Protein AF-A0A3L8P3B8-F1 (afdb_monomer_lite)

Foldseek 3Di:
DDDDPPPPPPQQDWFWKWFQDPDPPDRTWIKTWRDKDWPDDPPDDIFIWTWIWTWDADDPPPVRGTDTDTDTDTPVRIGGDD

Radius of gyration: 17.18 Å; chains: 1; bounding box: 31×42×54 Å

Structure (mmCIF, N/CA/C/O backbone):
data_AF-A0A3L8P3B8-F1
#
_entry.id   AF-A0A3L8P3B8-F1
#
loop_
_atom_site.group_PDB
_atom_site.id
_atom_site.type_symbol
_atom_site.label_atom_id
_atom_site.label_alt_id
_atom_site.label_comp_id
_atom_site.label_asym_id
_atom_site.label_entity_id
_atom_site.label_seq_id
_atom_site.pdbx_PDB_ins_code
_atom_site.Cartn_x
_atom_site.Cartn_y
_atom_site.Cartn_z
_atom_site.occupancy
_atom_site.B_iso_or_equiv
_atom_site.auth_seq_id
_atom_site.auth_comp_id
_atom_site.auth_asym_id
_atom_site.auth_atom_id
_atom_site.pdbx_PDB_model_num
ATOM 1 N N . MET A 1 1 ? -10.864 -26.141 37.816 1.00 41.56 1 MET A N 1
ATOM 2 C CA . MET A 1 1 ? -9.838 -25.804 36.807 1.00 41.56 1 MET A CA 1
ATOM 3 C C . MET A 1 1 ? -10.569 -25.358 35.558 1.00 41.56 1 MET A C 1
ATOM 5 O O . MET A 1 1 ? -10.934 -26.185 34.736 1.00 41.56 1 MET A O 1
ATOM 9 N N . GLU A 1 2 ? -10.891 -24.069 35.493 1.00 39.66 2 GLU A N 1
ATOM 10 C CA . GLU A 1 2 ? -11.494 -23.461 34.308 1.00 39.66 2 GLU A CA 1
ATOM 11 C C . GLU A 1 2 ? -10.433 -23.343 33.215 1.00 39.66 2 GLU A C 1
ATOM 13 O O . GLU A 1 2 ? -9.322 -22.866 33.455 1.00 39.66 2 GLU A O 1
ATOM 18 N N . GLY A 1 3 ? -10.766 -23.850 32.028 1.00 44.22 3 GLY A N 1
ATOM 1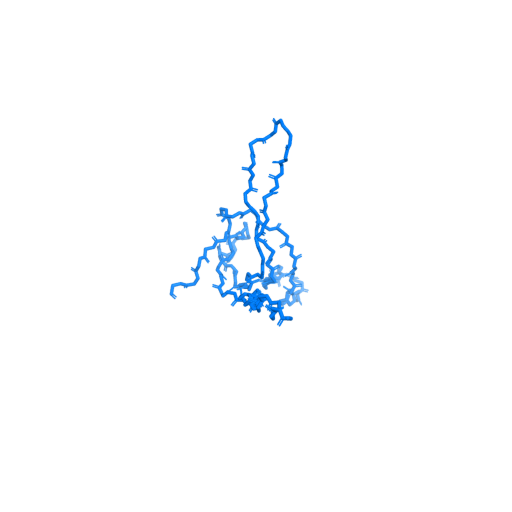9 C CA . GLY A 1 3 ? -9.917 -23.760 30.852 1.00 44.22 3 GLY A CA 1
ATOM 20 C C . GLY A 1 3 ? -9.706 -22.299 30.477 1.00 44.22 3 GLY A C 1
ATOM 21 O O . GLY A 1 3 ? -10.666 -21.540 30.358 1.00 44.22 3 GLY A O 1
ATOM 22 N N . ALA A 1 4 ? -8.444 -21.912 30.298 1.00 52.94 4 ALA A N 1
ATOM 23 C CA . ALA A 1 4 ? -8.091 -20.600 29.779 1.00 52.94 4 ALA A CA 1
ATOM 24 C C . ALA A 1 4 ? -8.885 -20.324 28.487 1.00 52.94 4 ALA A C 1
ATOM 26 O O . ALA A 1 4 ? -9.001 -21.230 27.651 1.00 52.94 4 ALA A O 1
ATOM 27 N N . PRO A 1 5 ? -9.422 -19.105 28.292 1.00 50.59 5 PRO A N 1
ATOM 28 C CA . PRO A 1 5 ? -10.093 -18.769 27.049 1.00 50.59 5 PRO A CA 1
ATOM 29 C C . PRO A 1 5 ? -9.108 -19.010 25.906 1.00 50.59 5 PRO A C 1
ATOM 31 O O . PRO A 1 5 ? -7.993 -18.475 25.914 1.00 50.59 5 PRO A O 1
ATOM 34 N N . ARG A 1 6 ? -9.505 -19.839 24.931 1.00 52.25 6 ARG A N 1
ATOM 35 C CA . ARG A 1 6 ? -8.832 -19.883 23.633 1.00 52.25 6 ARG A CA 1
ATOM 36 C C . ARG A 1 6 ? -8.810 -18.440 23.149 1.00 52.25 6 ARG A C 1
ATOM 38 O O . ARG A 1 6 ? -9.850 -17.877 22.830 1.00 52.25 6 ARG A O 1
ATOM 45 N N . ARG A 1 7 ? -7.631 -17.815 23.152 1.00 55.81 7 ARG A N 1
ATOM 46 C CA . ARG A 1 7 ? -7.404 -16.644 22.315 1.00 55.81 7 ARG A CA 1
ATOM 47 C C . ARG A 1 7 ? -7.579 -17.181 20.914 1.00 55.81 7 ARG A C 1
ATOM 49 O O . ARG A 1 7 ? -6.674 -17.851 20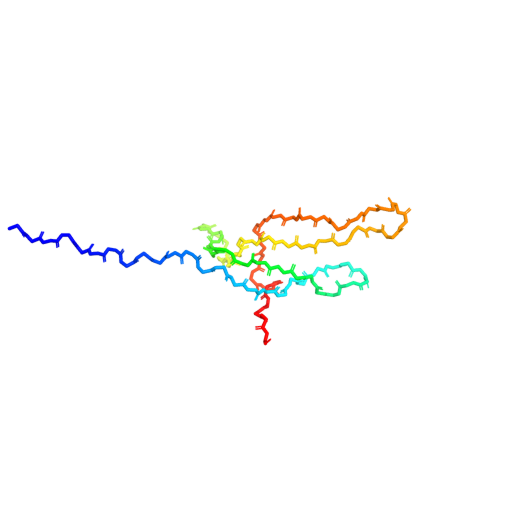.421 1.00 55.81 7 ARG A O 1
ATOM 56 N N . ASP A 1 8 ? -8.767 -16.996 20.349 1.00 52.50 8 ASP A N 1
ATOM 57 C CA . ASP A 1 8 ? -8.996 -17.219 18.934 1.00 52.50 8 ASP A CA 1
ATOM 58 C C . ASP A 1 8 ? -7.851 -16.515 18.229 1.00 52.50 8 ASP A C 1
ATOM 60 O O . ASP A 1 8 ? -7.685 -15.296 18.329 1.00 52.50 8 ASP A O 1
ATOM 64 N N . GLY A 1 9 ? -6.957 -17.332 17.679 1.00 48.09 9 GLY A N 1
ATOM 65 C CA . GLY A 1 9 ? -5.748 -16.882 17.035 1.00 48.09 9 GLY A CA 1
ATOM 66 C C . GLY A 1 9 ? -6.174 -16.103 15.812 1.00 48.09 9 GLY A C 1
ATOM 67 O O . GLY A 1 9 ? -6.319 -16.676 14.737 1.00 48.09 9 GLY A O 1
ATOM 68 N N . TRP A 1 10 ? -6.398 -14.802 15.985 1.00 50.53 10 TRP A N 1
ATOM 69 C CA . TRP A 1 10 ? -6.388 -13.833 14.908 1.00 50.53 10 TRP A CA 1
ATOM 70 C C . TRP A 1 10 ? -4.967 -13.840 14.363 1.00 50.53 10 TRP A C 1
ATOM 72 O O . TRP A 1 10 ? -4.116 -13.033 14.733 1.00 50.53 10 TRP A O 1
ATOM 82 N N . LEU A 1 11 ? -4.684 -14.836 13.526 1.00 52.06 11 LEU A N 1
ATOM 83 C CA . LEU A 1 11 ? -3.553 -14.765 12.633 1.00 52.06 11 LEU A CA 1
ATOM 84 C C . LEU A 1 11 ? -3.766 -13.479 11.832 1.00 52.06 11 LEU A C 1
ATOM 86 O O . LEU A 1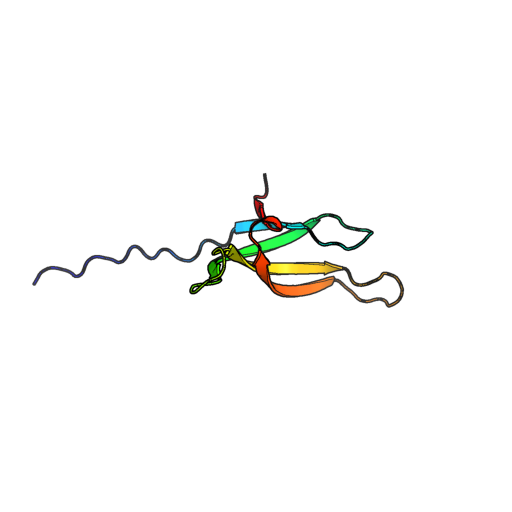 11 ? -4.864 -13.301 11.290 1.00 52.06 11 LEU A O 1
ATOM 90 N N . PRO A 1 12 ? -2.787 -12.561 11.803 1.00 63.16 12 PRO A N 1
ATOM 91 C CA . PRO A 1 12 ? -2.888 -11.379 10.967 1.00 63.16 12 PRO A CA 1
ATOM 92 C C . PRO A 1 12 ? -3.232 -11.840 9.548 1.00 63.16 12 PRO A C 1
ATOM 94 O O . PRO A 1 12 ? -2.476 -12.593 8.930 1.00 63.16 12 PRO A O 1
ATOM 97 N N . ARG A 1 13 ? -4.426 -11.478 9.067 1.00 72.31 13 ARG A N 1
ATOM 98 C CA . ARG A 1 13 ? -4.835 -11.809 7.705 1.00 72.31 13 ARG A CA 1
ATOM 99 C C . ARG A 1 13 ? -4.002 -10.951 6.769 1.00 72.31 13 ARG A C 1
ATOM 101 O O . ARG A 1 13 ? -4.080 -9.729 6.821 1.00 72.31 13 ARG A O 1
ATOM 108 N N . ALA A 1 14 ? -3.210 -11.613 5.934 1.00 89.56 14 ALA A N 1
ATOM 109 C CA . ALA A 1 14 ? -2.577 -10.959 4.807 1.00 89.56 14 ALA A CA 1
ATOM 110 C C . ALA A 1 14 ? -3.665 -10.591 3.789 1.00 89.56 14 ALA A C 1
ATOM 112 O O . ALA A 1 14 ? -4.383 -11.468 3.302 1.00 89.56 14 ALA A O 1
ATOM 113 N N . GLU A 1 15 ? -3.796 -9.306 3.479 1.00 93.19 15 GLU A N 1
ATOM 114 C CA . GLU A 1 15 ? -4.782 -8.796 2.526 1.00 93.19 15 GLU A CA 1
ATOM 115 C C . GLU A 1 15 ? -4.086 -8.227 1.291 1.00 93.19 15 GLU A C 1
ATOM 117 O O . GLU A 1 15 ? -3.127 -7.465 1.400 1.00 93.19 15 GLU A O 1
ATOM 122 N N . HIS A 1 16 ? -4.576 -8.578 0.100 1.00 94.81 16 HIS A N 1
ATOM 123 C CA . HIS A 1 16 ? -4.100 -7.963 -1.137 1.00 94.81 16 HIS A CA 1
ATOM 124 C C . HIS A 1 16 ? -4.619 -6.528 -1.237 1.00 94.81 16 HIS A C 1
ATOM 126 O O . HIS A 1 16 ? -5.822 -6.281 -1.125 1.00 94.81 16 HIS A O 1
ATOM 132 N N . VAL A 1 17 ? -3.710 -5.593 -1.494 1.00 94.56 17 VAL A N 1
ATOM 133 C CA . VAL A 1 17 ? -4.002 -4.161 -1.562 1.00 94.56 17 VAL A CA 1
ATOM 134 C C . VAL A 1 17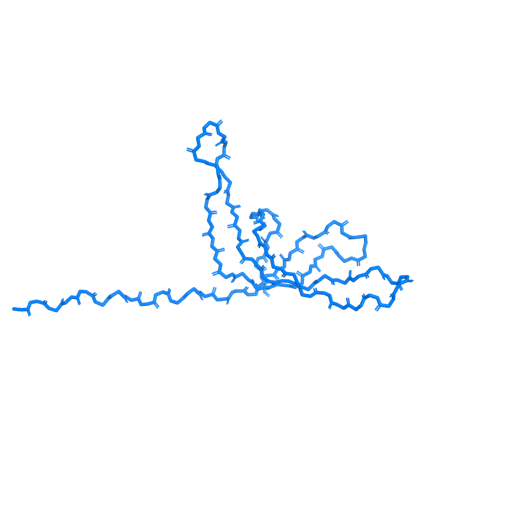 ? -3.318 -3.515 -2.761 1.00 94.56 17 VAL A C 1
ATOM 136 O O . VAL A 1 17 ? -2.304 -3.999 -3.265 1.00 94.56 17 VAL A O 1
ATOM 139 N N . TRP A 1 18 ? -3.865 -2.382 -3.183 1.00 94.00 18 TRP A N 1
ATOM 140 C CA . TRP A 1 18 ? -3.227 -1.435 -4.083 1.00 94.00 18 TRP A CA 1
ATOM 141 C C . TRP A 1 18 ? -2.597 -0.299 -3.280 1.00 94.00 18 TRP A C 1
ATOM 143 O O . TRP A 1 18 ? -3.257 0.321 -2.440 1.00 94.00 18 TRP A O 1
ATOM 153 N N . ILE A 1 19 ? -1.329 -0.009 -3.564 1.00 91.50 19 ILE A N 1
ATOM 154 C CA . ILE A 1 19 ? -0.551 1.062 -2.946 1.00 91.50 19 ILE A CA 1
ATOM 155 C C . ILE A 1 19 ? -0.438 2.227 -3.918 1.00 91.50 19 ILE A C 1
ATOM 157 O O . ILE A 1 19 ? 0.093 2.067 -5.014 1.00 91.50 19 ILE A O 1
ATOM 161 N N . ARG A 1 20 ? -0.894 3.416 -3.521 1.00 87.38 20 ARG A N 1
ATOM 162 C CA . ARG A 1 20 ? -0.674 4.635 -4.308 1.00 87.38 20 ARG A CA 1
ATOM 163 C C . ARG A 1 20 ? 0.774 5.073 -4.152 1.00 87.38 20 ARG A C 1
ATOM 165 O O . ARG A 1 20 ? 1.186 5.467 -3.062 1.00 87.38 20 ARG A O 1
ATOM 172 N N . HIS A 1 21 ? 1.523 5.016 -5.243 1.00 71.88 21 HIS A N 1
ATOM 173 C CA . HIS A 1 21 ? 2.894 5.501 -5.311 1.00 71.88 21 HIS A CA 1
ATOM 174 C C . HIS A 1 21 ? 2.955 6.703 -6.252 1.00 71.88 21 HIS A C 1
ATOM 176 O O . HIS A 1 21 ? 2.232 6.762 -7.241 1.00 71.88 21 HIS A O 1
ATOM 182 N N . HIS A 1 22 ? 3.797 7.686 -5.938 1.00 64.12 22 HIS A N 1
ATOM 183 C CA . HIS A 1 22 ? 3.918 8.912 -6.734 1.00 64.12 22 HIS A CA 1
ATOM 184 C C . HIS A 1 22 ? 4.817 8.742 -7.974 1.00 64.12 22 HIS A C 1
ATOM 186 O O . HIS A 1 22 ? 5.254 9.740 -8.543 1.00 64.12 22 HIS A O 1
ATOM 192 N N . SER A 1 23 ? 5.133 7.508 -8.387 1.00 59.31 23 SER A N 1
ATOM 193 C CA . SER A 1 23 ? 5.913 7.287 -9.607 1.00 59.31 23 SER A CA 1
ATOM 194 C C . SER A 1 23 ? 5.059 7.547 -10.846 1.00 59.31 23 SER A C 1
ATOM 196 O O . SER A 1 23 ? 3.870 7.237 -10.895 1.00 59.31 23 SER A O 1
ATOM 198 N N . VAL A 1 24 ? 5.700 8.145 -11.848 1.00 56.25 24 VAL A N 1
ATOM 199 C CA . VAL A 1 24 ? 5.057 8.744 -13.027 1.00 56.25 24 VAL A CA 1
ATOM 200 C C . VAL A 1 24 ? 4.383 7.699 -13.928 1.00 56.25 24 VAL A C 1
ATOM 202 O O . VAL A 1 24 ? 3.424 8.021 -14.621 1.00 56.25 24 VAL A O 1
ATOM 205 N N . ASP A 1 25 ? 4.823 6.439 -13.847 1.00 64.31 25 ASP A N 1
ATOM 206 C CA . ASP A 1 25 ? 4.436 5.388 -14.795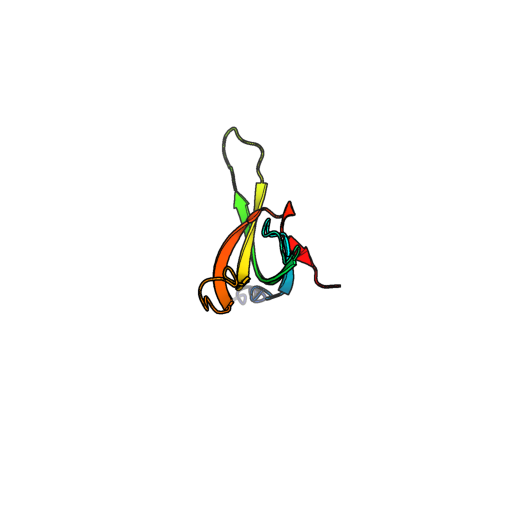 1.00 64.31 25 ASP A CA 1
ATOM 207 C C . ASP A 1 25 ? 3.475 4.336 -14.216 1.00 64.31 25 ASP A C 1
ATOM 209 O O . ASP A 1 25 ? 2.852 3.589 -14.969 1.00 64.31 25 ASP A O 1
ATOM 213 N N . GLN A 1 26 ? 3.320 4.261 -12.887 1.00 68.12 26 GLN A N 1
ATOM 214 C CA . GLN A 1 26 ? 2.412 3.309 -12.235 1.00 68.12 26 GLN A CA 1
ATOM 215 C C . GLN A 1 26 ? 1.705 3.949 -11.038 1.00 68.12 26 GLN A C 1
ATOM 217 O O . GLN A 1 26 ? 2.274 4.009 -9.947 1.00 68.12 26 GLN A O 1
ATOM 222 N N . PRO A 1 27 ? 0.442 4.388 -11.200 1.00 75.38 27 PRO A N 1
ATOM 223 C CA . PRO A 1 27 ? -0.282 5.077 -10.133 1.00 75.38 27 PRO A CA 1
ATOM 224 C C . PRO A 1 27 ? -0.625 4.153 -8.955 1.00 75.38 27 PRO A C 1
ATOM 226 O O . PRO A 1 27 ? -0.966 4.633 -7.871 1.00 75.38 27 PRO A O 1
ATOM 229 N N . GLN A 1 28 ? -0.577 2.832 -9.167 1.00 86.94 28 GLN A N 1
ATOM 230 C CA . GLN A 1 28 ? -0.850 1.820 -8.156 1.00 86.94 28 GLN A CA 1
ATOM 231 C C . GLN A 1 28 ? 0.136 0.659 -8.263 1.00 86.94 28 GLN A C 1
ATOM 233 O O . GLN A 1 28 ? 0.341 0.108 -9.342 1.00 86.94 28 GLN A O 1
ATOM 238 N N . LEU A 1 29 ? 0.697 0.272 -7.122 1.00 89.69 29 LEU A N 1
ATOM 239 C CA . LEU A 1 29 ? 1.582 -0.874 -6.971 1.00 89.69 29 LEU A CA 1
ATOM 240 C C . LEU A 1 29 ? 0.854 -1.992 -6.212 1.00 89.69 29 LEU A C 1
ATOM 242 O O . LEU A 1 29 ? 0.130 -1.699 -5.254 1.00 89.69 29 LEU A O 1
ATOM 246 N N . PRO A 1 30 ? 1.021 -3.267 -6.591 1.00 92.00 30 PRO A N 1
ATOM 247 C CA . PRO A 1 30 ? 0.455 -4.376 -5.836 1.00 92.00 30 PRO A CA 1
ATOM 248 C C . PRO A 1 30 ? 1.191 -4.553 -4.500 1.00 92.00 30 PRO A C 1
ATOM 250 O O . PRO A 1 30 ? 2.420 -4.449 -4.431 1.00 92.00 30 PRO A O 1
ATOM 253 N N . GLY A 1 31 ? 0.445 -4.872 -3.441 1.00 93.25 31 GLY A N 1
ATOM 254 C CA . GLY A 1 31 ? 1.011 -5.165 -2.129 1.00 93.25 31 GLY A CA 1
ATOM 255 C C . GLY A 1 31 ? 0.187 -6.129 -1.278 1.00 93.25 31 GLY A C 1
ATOM 256 O O . GLY A 1 31 ? -0.941 -6.497 -1.610 1.00 93.25 31 GLY A O 1
ATOM 257 N N . LEU A 1 32 ? 0.785 -6.528 -0.159 1.00 95.25 32 LEU A N 1
ATOM 258 C CA . LEU A 1 32 ? 0.210 -7.348 0.899 1.00 95.25 32 LEU A CA 1
ATOM 259 C C . LEU A 1 32 ? 0.225 -6.554 2.203 1.00 95.25 32 LEU A C 1
ATOM 261 O O . LEU A 1 32 ? 1.291 -6.215 2.716 1.00 95.25 32 LEU A O 1
ATOM 265 N N . LEU A 1 33 ? -0.956 -6.269 2.736 1.00 94.75 33 LEU A N 1
ATOM 266 C CA . LEU A 1 33 ? -1.158 -5.658 4.041 1.00 94.75 33 LEU A CA 1
ATOM 267 C C . LEU A 1 33 ? -1.123 -6.733 5.123 1.00 94.75 33 LEU A C 1
ATOM 269 O O . LEU A 1 33 ? -1.836 -7.727 5.029 1.00 94.75 33 LEU A O 1
ATOM 273 N N . LEU A 1 34 ? -0.309 -6.512 6.153 1.00 94.00 34 LEU A N 1
ATOM 274 C CA . LEU A 1 34 ? -0.057 -7.495 7.208 1.00 94.00 34 LEU A CA 1
ATOM 275 C C . LEU A 1 34 ? -0.495 -7.025 8.598 1.00 94.00 34 LEU A C 1
ATOM 277 O O . LEU A 1 34 ? -0.799 -7.848 9.457 1.00 94.00 34 LEU A O 1
ATOM 281 N N . ALA A 1 35 ? -0.494 -5.716 8.855 1.00 92.56 35 ALA A N 1
ATOM 282 C CA . ALA A 1 35 ? -0.863 -5.171 10.158 1.00 92.56 35 ALA A CA 1
ATOM 283 C C . ALA A 1 35 ? -1.316 -3.716 10.056 1.00 92.56 35 ALA A C 1
ATOM 285 O O . ALA A 1 35 ? -0.895 -2.993 9.157 1.00 92.56 35 ALA A O 1
ATOM 286 N N . TRP A 1 36 ? -2.095 -3.270 11.040 1.00 91.62 36 TRP A N 1
ATOM 287 C CA . TRP A 1 36 ? -2.442 -1.866 11.247 1.00 91.62 36 TRP A CA 1
ATOM 288 C C . TRP A 1 36 ? -1.849 -1.357 12.556 1.00 91.62 36 TRP A C 1
ATOM 290 O O . TRP A 1 36 ? -1.835 -2.069 13.561 1.00 91.62 36 TRP A O 1
ATOM 300 N N . ARG A 1 37 ? -1.417 -0.097 12.573 1.00 91.12 37 ARG A N 1
ATOM 301 C CA . ARG A 1 37 ? -1.068 0.626 13.798 1.00 91.12 37 ARG A CA 1
ATOM 302 C C . ARG A 1 37 ? -1.605 2.048 13.769 1.00 91.12 37 ARG A C 1
ATOM 304 O O . ARG A 1 37 ? -1.842 2.625 12.709 1.00 91.12 37 ARG A O 1
ATOM 311 N N . ARG A 1 38 ? -1.721 2.641 14.953 1.00 90.12 38 ARG A N 1
ATOM 312 C CA . ARG A 1 38 ? -2.033 4.059 15.128 1.00 90.12 38 ARG A CA 1
ATOM 313 C C . ARG A 1 38 ? -0.748 4.812 15.480 1.00 90.12 38 ARG A C 1
ATOM 315 O O . ARG A 1 38 ? -0.169 4.571 16.534 1.00 90.12 38 ARG A O 1
ATOM 322 N N . ALA A 1 39 ? -0.296 5.695 14.596 1.00 85.06 39 ALA A N 1
ATOM 323 C CA . ALA A 1 39 ? 0.876 6.544 14.782 1.00 85.06 39 ALA A CA 1
ATOM 324 C C . ALA A 1 39 ? 0.484 7.942 15.295 1.00 85.06 39 ALA A C 1
ATOM 326 O O . ALA A 1 39 ? -0.525 8.514 14.872 1.00 85.06 39 ALA A O 1
ATOM 327 N N . GLY A 1 40 ? 1.305 8.503 16.190 1.00 71.50 40 GLY A N 1
ATOM 328 C CA . GLY A 1 40 ? 1.074 9.795 16.846 1.00 71.50 40 GLY A CA 1
ATOM 329 C C . GLY A 1 40 ? 0.175 9.663 18.075 1.00 71.50 40 GLY A C 1
ATOM 330 O O . GLY A 1 40 ? -1.048 9.613 17.949 1.00 71.50 40 GLY A O 1
ATOM 331 N N . THR A 1 41 ? 0.787 9.596 19.258 1.00 61.69 41 THR A N 1
ATOM 332 C CA . THR A 1 41 ? 0.088 9.378 20.537 1.00 61.69 41 THR A CA 1
ATOM 333 C C . THR A 1 41 ? 0.141 10.557 21.510 1.00 61.69 41 THR A C 1
ATOM 335 O O . THR A 1 41 ? -0.551 10.506 22.515 1.00 61.69 41 THR A O 1
ATOM 338 N N . GLU A 1 42 ? 0.819 11.663 21.190 1.00 54.00 42 GLU A N 1
ATOM 339 C CA . GLU A 1 42 ? 0.771 12.904 21.981 1.00 5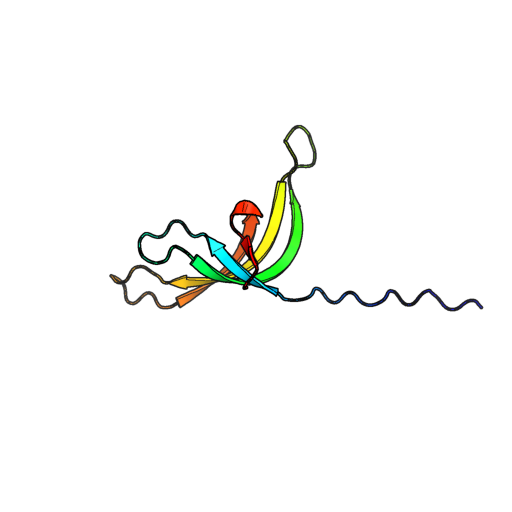4.00 42 GLU A CA 1
ATOM 340 C C . GLU A 1 42 ? 0.817 14.137 21.068 1.00 54.00 42 GLU A C 1
ATOM 342 O O . GLU A 1 42 ? 1.670 14.246 20.186 1.00 54.00 42 GLU A O 1
ATOM 347 N N . GLY A 1 43 ? -0.139 15.058 21.233 1.00 59.59 43 GLY A N 1
ATOM 348 C CA . GLY A 1 43 ? -0.145 16.390 20.605 1.00 59.59 43 GLY A CA 1
ATOM 349 C C . GLY A 1 43 ? -0.317 16.461 19.078 1.00 59.59 43 GLY A C 1
ATOM 350 O O . GLY A 1 43 ? -0.523 17.547 18.541 1.00 59.59 43 GLY A O 1
ATOM 351 N N . ARG A 1 44 ? -0.275 15.338 18.351 1.00 62.66 44 ARG A N 1
ATOM 352 C CA . ARG A 1 44 ? -0.536 15.268 16.901 1.00 62.66 44 ARG A CA 1
ATOM 353 C C . ARG A 1 44 ? -1.778 14.431 16.615 1.00 62.66 44 ARG A C 1
ATOM 355 O O . ARG A 1 44 ? -2.046 13.446 17.296 1.00 62.66 44 ARG A O 1
ATOM 362 N N . ARG A 1 45 ? -2.535 14.811 15.577 1.00 71.12 45 ARG A N 1
ATOM 363 C CA . ARG A 1 45 ? -3.715 14.060 15.117 1.00 71.12 45 ARG A CA 1
ATOM 364 C C . ARG A 1 45 ? -3.281 12.639 14.771 1.00 71.12 45 ARG A C 1
ATOM 366 O O . ARG A 1 45 ? -2.480 12.463 13.856 1.00 71.12 45 ARG A O 1
ATOM 373 N N . ALA A 1 46 ? -3.793 11.662 15.512 1.00 77.12 46 ALA A N 1
ATOM 374 C CA . ALA A 1 46 ? -3.443 10.266 15.313 1.00 77.12 46 ALA A CA 1
ATOM 375 C C . ALA A 1 46 ? -3.747 9.821 13.873 1.00 77.12 46 ALA A C 1
ATOM 377 O O . ALA A 1 46 ? -4.809 10.144 13.333 1.00 77.12 46 ALA A O 1
ATOM 378 N N . ARG A 1 47 ? -2.818 9.086 13.262 1.00 86.19 47 ARG A N 1
ATOM 379 C CA . ARG A 1 47 ? -2.898 8.602 11.878 1.00 86.19 47 ARG A CA 1
ATOM 380 C C . ARG A 1 47 ? -2.831 7.082 11.868 1.00 86.19 47 ARG A C 1
ATOM 382 O O . ARG A 1 47 ? -2.059 6.497 12.618 1.00 86.19 47 ARG A O 1
ATOM 389 N N . TRP A 1 48 ? -3.641 6.445 11.033 1.00 92.06 48 TRP A N 1
ATOM 390 C CA . TRP A 1 48 ? -3.546 5.005 10.810 1.00 92.06 48 TRP A CA 1
ATOM 391 C C . TRP A 1 48 ? -2.472 4.706 9.769 1.00 92.06 48 TRP A C 1
ATOM 393 O O . TRP A 1 48 ? -2.407 5.369 8.732 1.00 92.06 48 TRP A O 1
ATOM 403 N N . GLU A 1 49 ? -1.650 3.704 10.053 1.00 93.88 49 GLU A N 1
ATOM 404 C CA . GLU A 1 49 ? -0.617 3.198 9.157 1.00 93.88 49 GLU A CA 1
ATOM 405 C C . GLU A 1 49 ? -0.754 1.684 9.009 1.00 93.88 49 GLU A C 1
ATOM 407 O O . GLU A 1 49 ? -1.016 0.986 9.991 1.00 93.88 49 GLU A O 1
ATOM 412 N N . GLY A 1 50 ? -0.569 1.183 7.791 1.00 92.75 50 GLY A N 1
ATOM 413 C CA . GLY A 1 50 ? -0.530 -0.243 7.484 1.00 92.75 50 GLY A CA 1
ATOM 414 C C . GLY A 1 50 ? 0.902 -0.709 7.233 1.00 92.75 50 GLY A C 1
ATOM 415 O O . GLY A 1 50 ? 1.649 -0.025 6.535 1.00 92.75 50 GLY A O 1
ATOM 416 N N . TRP A 1 51 ? 1.294 -1.852 7.795 1.00 94.31 51 TRP A N 1
ATOM 417 C CA . TRP A 1 51 ? 2.544 -2.526 7.439 1.00 94.31 51 TRP A CA 1
ATOM 418 C C . TRP A 1 51 ? 2.307 -3.329 6.173 1.00 94.31 51 TRP A C 1
ATOM 420 O O . TRP A 1 51 ? 1.473 -4.240 6.168 1.00 94.31 51 TRP A O 1
ATOM 430 N N . VAL A 1 52 ? 3.020 -2.979 5.111 1.00 94.44 52 VAL A N 1
ATOM 431 C CA . VAL A 1 52 ? 2.825 -3.572 3.790 1.00 94.44 52 VAL A CA 1
ATOM 432 C C . VAL A 1 52 ? 4.131 -4.104 3.222 1.00 94.44 52 VAL A C 1
ATOM 434 O O . VAL A 1 52 ? 5.192 -3.531 3.467 1.00 94.44 52 VAL A O 1
ATOM 437 N N . ILE A 1 53 ? 4.031 -5.170 2.432 1.00 94.25 53 ILE A N 1
ATOM 438 C CA . ILE A 1 53 ? 5.060 -5.615 1.485 1.00 94.25 53 ILE A CA 1
ATOM 439 C C . ILE A 1 53 ? 4.540 -5.286 0.085 1.00 94.25 53 ILE A C 1
ATOM 441 O O . ILE A 1 53 ? 3.412 -5.650 -0.229 1.00 94.25 53 ILE A O 1
ATOM 445 N N . TYR A 1 54 ? 5.308 -4.597 -0.754 1.00 91.62 54 TYR A N 1
ATOM 446 C CA . TYR A 1 54 ? 4.863 -4.175 -2.087 1.00 91.62 54 TYR A CA 1
ATOM 447 C C . TYR A 1 54 ? 5.996 -4.230 -3.110 1.00 91.62 54 TYR A C 1
ATOM 449 O O . TYR A 1 54 ? 7.173 -4.240 -2.747 1.00 91.62 54 TYR A O 1
ATOM 457 N N . VAL A 1 55 ? 5.629 -4.294 -4.390 1.00 86.75 55 VAL A N 1
ATOM 458 C CA . VAL A 1 55 ? 6.582 -4.309 -5.506 1.00 86.75 55 VAL A CA 1
ATOM 459 C C . VAL A 1 55 ? 6.688 -2.911 -6.096 1.00 86.75 55 VAL A C 1
ATOM 461 O O . VAL A 1 55 ? 5.692 -2.364 -6.554 1.00 86.75 55 VAL A O 1
ATOM 464 N N . GLU A 1 56 ? 7.887 -2.343 -6.100 1.00 83.38 56 GLU A N 1
ATOM 465 C CA . GLU A 1 56 ? 8.205 -1.079 -6.762 1.00 83.38 56 GLU A CA 1
ATOM 466 C C . GLU A 1 56 ? 9.019 -1.378 -8.023 1.00 83.38 56 GLU A C 1
ATOM 468 O O . GLU A 1 56 ? 10.049 -2.049 -7.954 1.00 83.38 56 GLU A O 1
ATOM 473 N N . LEU A 1 57 ? 8.558 -0.912 -9.186 1.00 73.69 57 LEU A N 1
ATOM 474 C CA . LEU A 1 57 ? 9.371 -0.975 -10.397 1.00 73.69 57 LEU A CA 1
ATOM 475 C C . LEU A 1 57 ? 10.411 0.143 -10.359 1.00 73.69 57 LEU A C 1
ATOM 477 O O . LEU A 1 57 ? 10.065 1.306 -10.142 1.00 73.69 57 LEU A O 1
ATOM 481 N N . GLY A 1 58 ? 11.680 -0.212 -10.555 1.00 67.38 58 GLY A N 1
ATOM 482 C CA . GLY A 1 58 ? 12.744 0.769 -10.703 1.00 67.38 58 GLY A CA 1
ATOM 483 C C . GLY A 1 58 ? 12.591 1.605 -11.980 1.00 67.38 58 GLY A C 1
ATOM 484 O O . GLY A 1 58 ? 11.817 1.252 -12.874 1.00 67.38 58 GLY A O 1
ATOM 485 N N . PRO A 1 59 ? 13.340 2.718 -12.096 1.00 64.06 59 PRO A N 1
ATOM 486 C CA . PRO A 1 59 ? 13.381 3.497 -13.323 1.00 64.06 59 PRO A CA 1
ATOM 487 C C . PRO A 1 59 ? 13.807 2.616 -14.509 1.00 64.06 59 PRO A C 1
ATOM 489 O O . PRO A 1 59 ? 14.785 1.870 -14.382 1.00 64.06 59 PRO A O 1
ATOM 492 N N . PRO A 1 60 ? 13.163 2.749 -15.682 1.00 58.91 60 PRO A N 1
ATOM 493 C CA . PRO A 1 60 ? 13.492 1.941 -16.857 1.00 58.91 60 PRO A CA 1
ATOM 494 C C . PRO A 1 60 ? 14.932 2.150 -17.359 1.00 58.91 60 PRO A C 1
ATOM 496 O O . PRO A 1 60 ? 15.462 1.303 -18.065 1.00 58.91 60 PRO A O 1
ATOM 499 N N . ALA A 1 61 ? 15.591 3.250 -16.977 1.00 60.84 61 ALA A N 1
ATOM 500 C CA . ALA A 1 61 ? 16.922 3.631 -17.454 1.00 60.84 61 ALA A CA 1
ATOM 501 C C . ALA A 1 61 ? 18.096 2.792 -16.900 1.00 60.84 61 ALA A C 1
ATOM 503 O O . ALA A 1 61 ? 19.230 3.007 -17.326 1.00 60.84 61 ALA A O 1
ATOM 504 N N . HIS A 1 62 ? 17.869 1.878 -15.947 1.00 60.75 62 HIS A N 1
ATOM 505 C CA . HIS A 1 62 ? 18.959 1.212 -15.216 1.00 60.75 62 HIS A CA 1
ATOM 506 C C . HIS A 1 62 ? 18.827 -0.312 -15.059 1.00 60.75 62 HIS A C 1
ATOM 508 O O . HIS A 1 62 ? 19.493 -0.863 -14.187 1.00 60.75 62 HIS A O 1
ATOM 514 N N . ASP A 1 63 ? 17.966 -0.996 -15.828 1.00 57.34 63 ASP A N 1
ATOM 515 C CA . ASP A 1 63 ? 17.669 -2.436 -15.633 1.00 57.34 63 ASP A CA 1
ATOM 516 C C . ASP A 1 63 ? 17.355 -2.788 -14.164 1.00 57.34 63 ASP A C 1
ATOM 518 O O . ASP A 1 63 ? 17.583 -3.893 -13.664 1.00 57.34 63 ASP A O 1
ATOM 522 N N . ALA A 1 64 ? 16.831 -1.800 -13.441 1.00 62.69 64 ALA A N 1
ATOM 523 C CA . ALA A 1 64 ? 16.506 -1.889 -12.040 1.00 62.69 64 ALA A CA 1
ATOM 524 C C . ALA A 1 64 ? 15.181 -2.650 -11.947 1.00 62.69 64 ALA A C 1
ATOM 526 O O . ALA A 1 64 ? 14.104 -2.070 -12.081 1.00 62.69 64 ALA A O 1
ATOM 527 N N . GLY A 1 65 ? 15.288 -3.976 -11.834 1.00 64.31 65 GLY A N 1
ATOM 528 C CA . GLY A 1 65 ? 14.154 -4.893 -11.777 1.00 64.31 65 GLY A CA 1
ATOM 529 C C . GLY A 1 65 ? 13.158 -4.569 -10.653 1.00 64.31 65 GLY A C 1
ATOM 530 O O . GLY A 1 65 ? 13.348 -3.634 -9.876 1.00 64.31 65 GLY A O 1
ATOM 531 N N . PRO A 1 66 ? 12.068 -5.342 -10.540 1.00 73.88 66 PRO A N 1
ATOM 532 C CA . PRO A 1 66 ? 11.100 -5.136 -9.472 1.00 73.88 66 PRO A CA 1
ATOM 533 C C . PRO A 1 66 ? 11.772 -5.281 -8.099 1.00 73.88 66 PRO A C 1
ATOM 535 O O . PRO A 1 66 ? 12.326 -6.332 -7.771 1.00 73.88 66 PRO A O 1
ATOM 538 N N . PHE A 1 67 ? 11.688 -4.239 -7.277 1.00 83.62 67 PHE A N 1
ATOM 539 C CA . PHE A 1 67 ? 12.145 -4.260 -5.895 1.00 83.62 67 PHE A CA 1
ATOM 540 C C . PHE A 1 67 ? 10.989 -4.631 -4.978 1.00 83.62 67 PHE A C 1
ATOM 542 O O . PHE A 1 67 ? 9.937 -3.994 -4.995 1.00 83.62 67 PHE A O 1
ATOM 549 N N . VAL A 1 68 ? 11.201 -5.627 -4.121 1.00 88.19 68 VAL A N 1
ATOM 550 C CA . VAL A 1 68 ? 10.299 -5.875 -2.995 1.00 88.19 68 VAL A CA 1
ATOM 551 C C . VAL A 1 68 ? 10.665 -4.908 -1.877 1.00 88.19 68 VAL A C 1
ATOM 553 O O . VAL A 1 68 ? 11.802 -4.891 -1.404 1.00 88.19 68 VAL A O 1
ATOM 556 N N . ARG A 1 69 ? 9.700 -4.102 -1.441 1.00 90.00 69 ARG A N 1
ATOM 557 C CA . ARG A 1 69 ? 9.854 -3.159 -0.332 1.00 90.00 69 ARG A CA 1
ATOM 558 C C . ARG A 1 69 ? 8.871 -3.483 0.775 1.00 90.00 69 ARG A C 1
ATOM 560 O O . ARG A 1 69 ? 7.819 -4.068 0.535 1.00 90.00 69 ARG A O 1
ATOM 567 N N . GLN A 1 70 ? 9.222 -3.090 1.995 1.00 92.81 70 GLN A N 1
ATOM 568 C CA . GLN A 1 70 ? 8.355 -3.240 3.155 1.00 92.81 70 GLN A CA 1
ATOM 569 C C . GLN A 1 70 ? 8.421 -2.012 4.056 1.00 92.81 70 GLN A C 1
ATOM 571 O O . GLN A 1 70 ? 9.488 -1.416 4.222 1.00 92.81 70 GLN A O 1
ATOM 576 N N . GLY A 1 71 ? 7.289 -1.629 4.639 1.00 92.25 71 GLY A N 1
ATOM 577 C CA . GLY A 1 71 ? 7.235 -0.453 5.498 1.00 92.25 71 GLY A CA 1
ATOM 578 C C . GLY A 1 71 ? 5.843 -0.113 6.010 1.00 92.25 71 GLY A C 1
ATOM 579 O O . GLY A 1 71 ? 4.841 -0.684 5.583 1.00 92.25 71 GLY A O 1
ATOM 580 N N . TRP A 1 72 ? 5.795 0.852 6.931 1.00 92.69 72 TRP A N 1
ATOM 581 C CA . TRP A 1 72 ? 4.554 1.480 7.377 1.00 92.69 72 TRP A CA 1
ATOM 582 C C . TRP A 1 72 ? 4.143 2.561 6.379 1.00 92.69 72 TRP A C 1
ATOM 584 O O . TRP A 1 72 ? 4.873 3.534 6.195 1.00 92.69 72 TRP A O 1
ATOM 594 N N . LEU A 1 73 ? 2.973 2.408 5.761 1.00 91.62 73 LEU A N 1
ATOM 595 C CA . LEU A 1 73 ? 2.382 3.409 4.875 1.00 91.62 73 LEU A CA 1
ATOM 596 C C . LEU A 1 73 ? 1.122 3.997 5.500 1.00 91.62 73 LEU A C 1
ATOM 598 O O . LEU A 1 73 ? 0.348 3.294 6.147 1.00 91.62 73 LEU A O 1
ATOM 602 N N . GLY A 1 74 ? 0.891 5.291 5.286 1.00 91.44 74 GLY A N 1
ATOM 603 C CA . GLY A 1 74 ? -0.342 5.939 5.726 1.00 91.44 74 GLY A CA 1
ATOM 604 C C . GLY A 1 74 ? -1.566 5.301 5.069 1.00 91.44 74 GLY A C 1
ATOM 605 O O . GLY A 1 74 ? -1.557 5.032 3.869 1.00 91.44 74 GLY A O 1
ATOM 606 N N . ALA A 1 75 ? -2.640 5.107 5.838 1.00 92.19 75 ALA A N 1
ATOM 607 C CA . ALA A 1 75 ? -3.853 4.431 5.373 1.00 92.19 75 ALA A CA 1
ATOM 608 C C . ALA A 1 75 ? -4.456 5.041 4.091 1.00 92.19 75 ALA A C 1
ATOM 610 O O . ALA A 1 75 ? -5.034 4.323 3.288 1.00 92.19 75 ALA A O 1
ATOM 611 N N . SER A 1 76 ? -4.273 6.344 3.846 1.00 91.00 76 SER A N 1
ATOM 612 C CA . SER A 1 76 ? -4.733 7.020 2.621 1.00 91.00 76 SER A CA 1
ATOM 613 C C . SER A 1 76 ? -4.045 6.544 1.335 1.00 91.00 76 SER A C 1
ATOM 615 O O . SER A 1 76 ? -4.541 6.816 0.243 1.00 91.00 76 SER A O 1
ATOM 617 N N . GLY A 1 77 ? -2.889 5.886 1.451 1.00 91.31 77 GLY A N 1
ATOM 618 C CA . GLY A 1 77 ? -2.165 5.285 0.333 1.00 91.31 77 GLY A CA 1
ATOM 619 C C . GLY A 1 77 ? -2.507 3.815 0.092 1.00 91.31 77 GLY A C 1
ATOM 620 O O . GLY A 1 77 ? -1.995 3.254 -0.869 1.00 91.31 77 GLY A O 1
ATOM 621 N N . ILE A 1 78 ? -3.343 3.193 0.933 1.00 93.56 78 ILE A N 1
ATOM 622 C CA . ILE A 1 78 ? -3.666 1.762 0.886 1.00 93.56 78 ILE A CA 1
ATOM 623 C C . ILE A 1 78 ? -5.131 1.603 0.478 1.00 93.56 78 ILE A C 1
ATOM 625 O O . ILE A 1 78 ? -6.027 2.130 1.135 1.00 93.56 78 ILE A O 1
ATOM 629 N N . THR A 1 79 ? -5.381 0.856 -0.593 1.00 94.38 79 THR A N 1
ATOM 630 C CA . THR A 1 79 ? -6.735 0.604 -1.104 1.00 94.38 79 THR A CA 1
ATOM 631 C C . THR A 1 79 ? -6.966 -0.905 -1.180 1.00 94.38 79 THR A C 1
ATOM 633 O O . THR A 1 79 ? -6.095 -1.597 -1.706 1.00 94.38 79 THR A O 1
ATOM 636 N N . PRO A 1 80 ? -8.090 -1.453 -0.686 1.00 88.75 80 PRO A N 1
ATOM 637 C CA . PRO A 1 80 ? -8.393 -2.871 -0.854 1.00 88.75 80 PRO A CA 1
ATOM 638 C C . PRO A 1 80 ? -8.414 -3.270 -2.332 1.00 88.75 80 PRO A C 1
ATOM 640 O O . PRO A 1 80 ? -8.839 -2.488 -3.188 1.00 88.75 80 PRO A O 1
ATOM 643 N N . ARG A 1 81 ? -7.973 -4.493 -2.635 1.00 81.69 81 ARG A N 1
ATOM 644 C CA . ARG A 1 81 ? -8.221 -5.096 -3.946 1.00 81.69 81 ARG A CA 1
ATOM 645 C C . ARG A 1 81 ? -9.720 -5.414 -4.052 1.00 81.69 81 ARG A C 1
ATOM 647 O O . ARG A 1 81 ? -10.226 -6.172 -3.229 1.00 81.69 81 ARG A O 1
ATOM 654 N N . ALA A 1 82 ? -10.406 -4.795 -5.014 1.00 70.12 82 ALA A N 1
ATOM 655 C CA . ALA A 1 82 ? -11.791 -5.121 -5.369 1.00 70.12 82 ALA A CA 1
ATOM 656 C C . ALA A 1 82 ? -11.888 -6.485 -6.068 1.00 70.12 82 ALA A C 1
ATOM 658 O O . ALA A 1 82 ? -10.893 -6.878 -6.730 1.00 70.12 82 ALA A O 1
#

Secondary structure (DSSP, 8-state):
-PPPP---------EEEEEE---TT-SEEEEEEEEEEEE--SSS--EEEEEEEEEEEPPGGGT--EEEEEEEEEGGGEEE--

Organism: NCBI:txid2478913

Sequence (82 aa):
MEGAPRRDGWLPRAEHVWIRHHSVDQPQLPGLLLAWRRAGTEGRRARWEGWVIYVELGPPAHDAGPFVRQGWLGASGITPRA

pLDDT: mean 76.99, std 16.63, range [39.66, 95.25]